Protein AF-A0A1B6KZ07-F1 (afdb_monomer)

Mean predicted aligned error: 13.38 Å

Organism: NCBI:txid36148

pLDDT: mean 81.97, std 20.0, range [36.62, 98.38]

Structure (mmCIF, N/CA/C/O backbone):
data_AF-A0A1B6KZ07-F1
#
_entry.id   AF-A0A1B6KZ07-F1
#
loop_
_atom_site.group_PDB
_atom_site.id
_atom_site.type_symbol
_atom_site.label_atom_id
_atom_site.label_alt_id
_atom_site.label_comp_id
_atom_site.label_asym_id
_atom_site.label_entity_id
_atom_site.label_seq_id
_atom_site.pdbx_PDB_ins_code
_atom_site.Cartn_x
_atom_site.Cartn_y
_atom_site.Cartn_z
_atom_site.occupancy
_atom_site.B_iso_or_equiv
_atom_site.auth_seq_id
_atom_site.auth_comp_id
_atom_site.auth_asym_id
_atom_site.auth_atom_id
_atom_site.pdbx_PDB_model_num
ATOM 1 N N . MET A 1 1 ? -11.957 17.982 -24.281 1.00 36.72 1 MET A N 1
ATOM 2 C CA . MET A 1 1 ? -12.984 18.224 -25.319 1.00 36.72 1 MET A CA 1
ATOM 3 C C . MET A 1 1 ? -12.325 18.116 -26.687 1.00 36.72 1 MET A C 1
ATOM 5 O O . MET A 1 1 ? -11.521 18.976 -27.015 1.00 36.72 1 MET A O 1
ATOM 9 N N . ALA A 1 2 ? -12.586 17.046 -27.441 1.00 37.72 2 ALA A N 1
ATOM 10 C CA . ALA A 1 2 ? -12.069 16.895 -28.801 1.00 37.72 2 ALA A CA 1
ATOM 11 C C . ALA A 1 2 ? -13.024 17.592 -29.780 1.00 37.72 2 ALA A C 1
ATOM 13 O O . ALA A 1 2 ? -14.176 17.185 -29.931 1.00 37.72 2 ALA A O 1
ATOM 14 N N . THR A 1 3 ? -12.566 18.671 -30.408 1.00 36.62 3 THR A N 1
ATOM 15 C CA . THR A 1 3 ? -13.354 19.421 -31.388 1.00 36.62 3 THR A CA 1
ATOM 16 C C . THR A 1 3 ? -13.333 18.675 -32.722 1.00 36.62 3 THR A C 1
ATOM 18 O O . THR A 1 3 ? -12.318 18.654 -33.413 1.00 36.62 3 THR A O 1
ATOM 21 N N . LEU A 1 4 ? -14.454 18.049 -33.091 1.00 37.91 4 LEU A N 1
ATOM 22 C CA . LEU A 1 4 ? -14.668 17.476 -34.423 1.00 37.91 4 LEU A CA 1
ATOM 23 C C . LEU A 1 4 ? -14.722 18.611 -35.457 1.00 37.91 4 LEU A C 1
ATOM 25 O O . LEU A 1 4 ? -15.690 19.372 -35.512 1.00 37.91 4 LEU A O 1
ATOM 29 N N . LEU A 1 5 ? -13.681 18.734 -36.283 1.00 41.91 5 LEU A N 1
ATOM 30 C CA . LEU A 1 5 ? -13.661 19.682 -37.393 1.00 41.91 5 LEU A CA 1
ATOM 31 C C . LEU A 1 5 ? -14.621 19.193 -38.489 1.00 41.91 5 LEU A C 1
ATOM 33 O O . LEU A 1 5 ? -14.318 18.275 -39.250 1.00 41.91 5 LEU A O 1
ATOM 37 N N . LYS A 1 6 ? -15.806 19.803 -38.564 1.00 45.12 6 LYS A N 1
ATOM 38 C CA . LYS A 1 6 ? -16.828 19.484 -39.566 1.00 45.12 6 LYS A CA 1
ATOM 39 C C . LYS A 1 6 ? -16.462 20.123 -40.909 1.00 45.12 6 LYS A C 1
ATOM 41 O O . LYS A 1 6 ? -16.878 21.241 -41.209 1.00 45.12 6 LYS A O 1
ATOM 46 N N . ILE A 1 7 ? -15.678 19.422 -41.724 1.00 50.03 7 ILE A N 1
ATOM 47 C CA . ILE A 1 7 ? -15.389 19.854 -43.096 1.00 50.03 7 ILE A CA 1
ATOM 48 C C . ILE A 1 7 ? -16.630 19.549 -43.945 1.00 50.03 7 ILE A C 1
ATOM 50 O O . ILE A 1 7 ? -17.026 18.397 -44.098 1.00 50.03 7 ILE A O 1
ATOM 54 N N . ARG A 1 8 ? -17.298 20.598 -44.442 1.00 46.19 8 ARG A N 1
ATOM 55 C CA . ARG A 1 8 ? -18.514 20.483 -45.265 1.00 46.19 8 A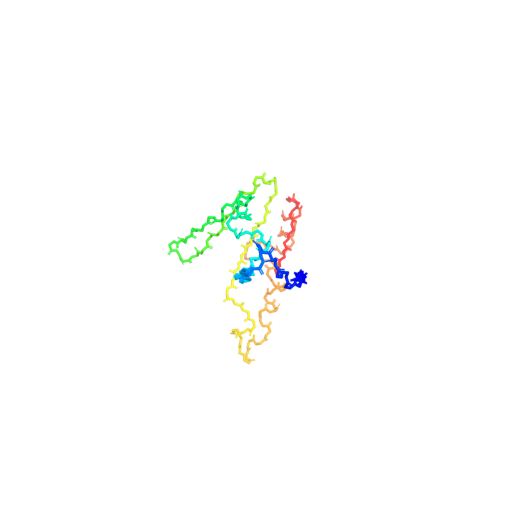RG A CA 1
ATOM 56 C C . ARG A 1 8 ? -18.248 19.650 -46.524 1.00 46.19 8 ARG A C 1
ATOM 58 O O . ARG A 1 8 ? -17.226 19.835 -47.182 1.00 46.19 8 ARG A O 1
ATOM 65 N N . ASN A 1 9 ? -19.220 18.793 -46.858 1.00 46.47 9 ASN A N 1
ATOM 66 C CA . ASN A 1 9 ? -19.286 17.969 -48.067 1.00 46.47 9 ASN A CA 1
ATOM 67 C C . ASN A 1 9 ? -18.737 18.703 -49.297 1.00 46.47 9 ASN A C 1
ATOM 69 O O . ASN A 1 9 ? -19.387 19.593 -49.847 1.00 46.47 9 ASN A O 1
ATOM 73 N N . THR A 1 10 ? -17.545 18.319 -49.742 1.00 49.12 10 THR A N 1
ATOM 74 C CA . THR A 1 10 ? -16.957 18.811 -50.986 1.00 49.12 10 THR A CA 1
ATOM 75 C C . THR A 1 10 ? -17.201 17.761 -52.059 1.00 49.12 10 THR A C 1
ATOM 77 O O . THR A 1 10 ? -16.443 16.810 -52.226 1.00 49.12 10 THR A O 1
ATOM 80 N N . LEU A 1 11 ? -18.300 17.925 -52.797 1.00 49.09 11 LEU A N 1
ATOM 81 C CA . LEU A 1 11 ? -18.500 17.227 -54.063 1.00 49.09 11 LEU A CA 1
A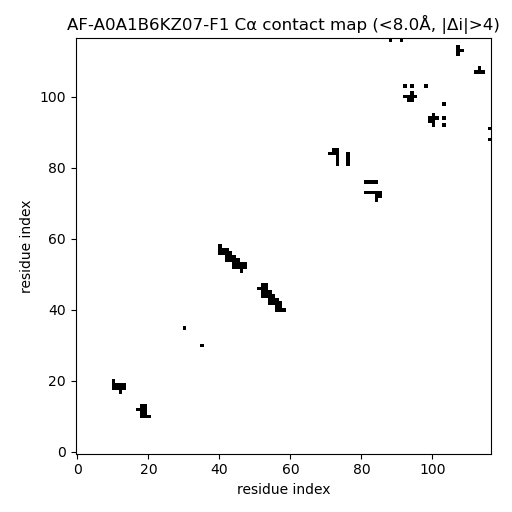TOM 82 C C . LEU A 1 11 ? -17.423 17.727 -55.036 1.00 49.09 11 LEU A C 1
ATOM 84 O O . LEU A 1 11 ? -17.492 18.859 -55.509 1.00 49.09 11 LEU A O 1
ATOM 88 N N . ARG A 1 12 ? -16.402 16.912 -55.320 1.00 50.34 12 ARG A N 1
ATOM 89 C CA . ARG A 1 12 ? -15.473 17.191 -56.423 1.00 50.34 12 ARG A CA 1
ATOM 90 C C . ARG A 1 12 ? -16.055 16.636 -57.720 1.00 50.34 12 ARG A C 1
ATOM 92 O O . ARG A 1 12 ? -16.303 15.437 -57.833 1.00 50.34 12 ARG A O 1
ATOM 99 N N . LEU A 1 13 ? -16.251 17.516 -58.698 1.00 44.22 13 LEU A N 1
ATOM 100 C CA . LEU A 1 13 ? -16.551 17.147 -60.079 1.00 44.22 13 LEU A CA 1
ATOM 101 C C . LEU A 1 13 ? -15.267 16.606 -60.719 1.00 44.22 13 LEU A C 1
ATOM 103 O O . LEU A 1 13 ? -14.300 17.347 -60.872 1.00 44.22 13 LEU A O 1
ATOM 107 N N . CYS A 1 14 ? -15.244 15.323 -61.086 1.00 51.34 14 CYS A N 1
ATOM 108 C CA . CYS A 1 14 ? -14.109 14.712 -61.796 1.00 51.34 14 CYS A CA 1
ATOM 109 C C . CYS A 1 14 ? -14.310 14.658 -63.322 1.00 51.34 14 CYS A C 1
ATOM 111 O O . CYS A 1 14 ? -13.651 13.880 -64.005 1.00 51.34 14 CYS A O 1
ATOM 113 N N . GLY A 1 15 ? -15.220 15.460 -63.874 1.00 52.06 15 GLY A N 1
ATOM 114 C CA . GLY A 1 15 ? -15.507 15.501 -65.308 1.00 52.06 15 GLY A CA 1
ATOM 115 C C . GLY A 1 15 ? -16.963 15.874 -65.595 1.00 52.06 15 GLY A C 1
ATOM 116 O O . GLY A 1 15 ? -17.756 15.979 -64.656 1.00 52.06 15 GLY A O 1
ATOM 117 N N . PRO A 1 16 ? -17.329 16.056 -66.877 1.00 53.78 16 PRO A N 1
ATOM 118 C CA . PRO A 1 16 ? -18.578 16.708 -67.271 1.00 53.78 16 PRO A CA 1
ATOM 119 C C . PRO A 1 16 ? -19.857 15.974 -66.847 1.00 53.78 16 PRO A C 1
ATOM 121 O O . PRO A 1 16 ? -20.893 16.616 -66.798 1.00 53.78 16 PRO A O 1
ATOM 124 N N . ASN A 1 17 ? -19.806 14.681 -66.493 1.00 47.22 17 ASN A N 1
ATOM 125 C CA . ASN A 1 17 ? -20.991 13.910 -66.078 1.00 47.22 17 ASN A CA 1
ATOM 126 C C . ASN A 1 17 ? -20.721 12.851 -64.987 1.00 47.22 17 ASN A C 1
ATOM 128 O O . ASN A 1 17 ? -21.437 11.858 -64.894 1.00 47.22 17 ASN A O 1
ATOM 132 N N . ALA A 1 18 ? -19.695 13.025 -64.145 1.00 51.88 18 ALA A N 1
ATOM 133 C CA . ALA A 1 18 ? -19.376 12.042 -63.103 1.00 51.88 18 ALA A CA 1
ATOM 134 C C . ALA A 1 18 ? -19.277 12.679 -61.710 1.00 51.88 18 ALA A C 1
ATOM 136 O O . ALA A 1 18 ? -18.251 13.252 -61.337 1.00 51.88 18 ALA A O 1
ATOM 137 N N . VAL A 1 19 ? -20.341 12.519 -60.916 1.00 53.62 19 VAL A N 1
ATOM 138 C CA . VAL A 1 19 ? -20.347 12.816 -59.476 1.00 53.62 19 VAL A CA 1
ATOM 139 C C . VAL A 1 19 ? -19.977 11.539 -58.723 1.00 53.62 19 VAL A C 1
ATOM 141 O O . VAL A 1 19 ? -20.782 10.615 -58.622 1.00 53.62 19 VAL A O 1
ATOM 144 N N . LYS A 1 20 ? -18.756 11.465 -58.183 1.00 53.66 20 LYS A N 1
ATOM 145 C CA . LYS A 1 20 ? -18.364 10.377 -57.274 1.00 53.66 20 LYS A CA 1
ATOM 146 C C . LYS A 1 20 ? -18.651 10.791 -55.830 1.00 53.66 20 LYS A C 1
ATOM 148 O O . LYS A 1 20 ? -18.057 11.742 -55.330 1.00 53.66 20 LYS A O 1
ATOM 153 N N . LYS A 1 21 ? -19.543 10.062 -55.151 1.00 48.41 21 LYS A N 1
ATOM 154 C CA . LYS A 1 21 ? -19.696 10.148 -53.691 1.00 48.41 21 LYS A CA 1
ATOM 155 C C . LYS A 1 21 ? -18.513 9.434 -53.044 1.00 48.41 21 LYS A C 1
ATOM 157 O O . LYS A 1 21 ? -18.370 8.224 -53.197 1.00 48.41 21 LYS A O 1
ATOM 162 N N . PHE A 1 22 ? -17.670 10.178 -52.339 1.00 53.66 22 PHE A N 1
ATOM 163 C CA . PHE A 1 22 ? -16.675 9.579 -51.458 1.00 53.66 22 PHE A CA 1
ATOM 164 C C . PHE A 1 22 ? -17.356 9.240 -50.126 1.00 53.66 22 PHE A C 1
ATOM 166 O O . PHE A 1 22 ? -18.071 10.093 -49.598 1.00 53.66 22 PHE A O 1
ATOM 173 N N . PRO A 1 23 ? -17.199 8.015 -49.594 1.00 49.44 23 PRO A N 1
ATOM 174 C CA . PRO A 1 23 ? -17.744 7.686 -48.286 1.00 49.44 23 PRO A CA 1
ATOM 175 C C . PRO A 1 23 ? -17.059 8.568 -47.240 1.00 49.44 23 PRO A C 1
ATOM 177 O O . PRO A 1 23 ? -15.829 8.635 -47.200 1.00 49.44 23 PRO A O 1
ATOM 180 N N . GLU A 1 24 ? -17.846 9.254 -46.409 1.00 58.53 24 GLU A N 1
ATOM 181 C CA . GLU A 1 24 ? -17.322 9.980 -45.254 1.00 58.53 24 GLU A CA 1
ATOM 182 C C . GLU A 1 24 ? -16.642 8.972 -44.317 1.00 58.53 24 GLU A C 1
ATOM 184 O O . GLU A 1 24 ? -17.291 8.272 -43.542 1.00 58.53 24 GLU A O 1
ATOM 189 N N . ARG A 1 25 ? -15.314 8.856 -44.395 1.00 56.34 25 ARG A N 1
ATOM 190 C CA . ARG A 1 25 ? -14.540 8.193 -43.347 1.00 56.34 25 ARG A CA 1
ATOM 191 C C . ARG A 1 25 ? -14.372 9.191 -42.218 1.00 56.34 25 ARG A C 1
ATOM 193 O O . ARG A 1 25 ? -13.506 10.060 -42.279 1.00 56.34 25 ARG A O 1
ATOM 200 N N . TRP A 1 26 ? -15.188 9.048 -41.182 1.00 57.75 26 TRP A N 1
ATOM 201 C CA . TRP A 1 26 ? -14.920 9.656 -39.884 1.00 57.75 26 TRP A CA 1
ATOM 202 C C . TRP A 1 26 ? -13.739 8.912 -39.255 1.00 57.75 26 TRP A C 1
ATOM 204 O O . TRP A 1 26 ? -13.902 8.030 -38.418 1.00 57.75 26 TRP A O 1
ATOM 214 N N . ALA A 1 27 ? -12.535 9.196 -39.741 1.00 62.06 27 ALA A N 1
ATOM 215 C CA . ALA A 1 27 ? -11.318 8.728 -39.111 1.00 62.06 27 ALA A CA 1
ATOM 216 C C . ALA A 1 27 ? -10.985 9.714 -37.993 1.00 62.06 27 ALA A C 1
ATOM 218 O O . ALA A 1 27 ? -10.766 10.899 -38.246 1.00 62.06 27 ALA A O 1
ATOM 219 N N . SER A 1 28 ? -10.985 9.228 -36.753 1.00 65.94 28 SER A N 1
ATOM 220 C CA . SER A 1 28 ? -10.400 9.980 -35.651 1.00 65.94 28 SER A CA 1
ATOM 221 C C . SER A 1 2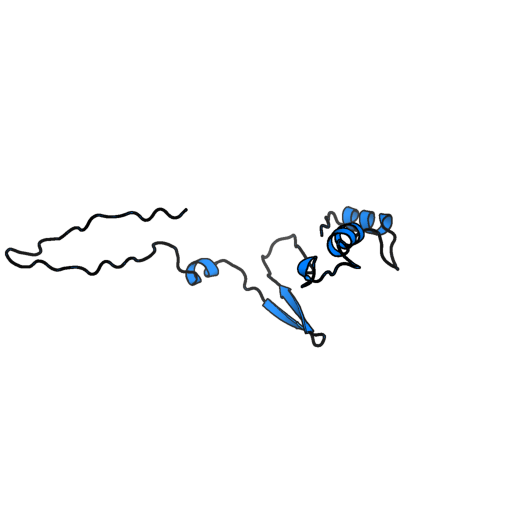8 ? -8.946 10.294 -36.003 1.00 65.94 28 SER A C 1
ATOM 223 O O . SER A 1 28 ? -8.196 9.394 -36.370 1.00 65.94 28 SER A O 1
ATOM 225 N N . THR A 1 29 ? -8.546 11.559 -35.897 1.00 70.06 29 THR A N 1
ATOM 226 C CA . THR A 1 29 ? -7.131 11.957 -35.951 1.00 70.06 29 THR A CA 1
ATOM 227 C C . THR A 1 29 ? -6.421 11.690 -34.628 1.00 70.06 29 THR A C 1
ATOM 229 O O . THR A 1 29 ? -5.243 12.013 -34.497 1.00 70.06 29 THR A O 1
ATOM 232 N N . ALA A 1 30 ? -7.131 11.160 -33.624 1.00 72.75 30 ALA A N 1
ATOM 233 C CA . ALA A 1 30 ? -6.494 10.738 -32.393 1.00 72.75 30 ALA A CA 1
ATOM 234 C C . ALA A 1 30 ? -5.519 9.591 -32.703 1.00 72.75 30 ALA A C 1
ATOM 236 O O . ALA A 1 30 ? -5.889 8.677 -33.450 1.00 72.75 30 ALA A O 1
ATOM 237 N N . PRO A 1 31 ? -4.305 9.626 -32.134 1.00 66.31 31 PRO A N 1
ATOM 238 C CA . PRO A 1 31 ? -3.366 8.523 -32.254 1.00 66.31 31 PRO A CA 1
ATOM 239 C C . PRO A 1 31 ? -4.027 7.231 -31.778 1.00 66.31 31 PRO A C 1
ATOM 241 O O . PRO A 1 31 ? -4.821 7.217 -30.830 1.00 66.31 31 PRO A O 1
ATOM 244 N N . GLN A 1 32 ? -3.726 6.137 -32.468 1.00 76.56 32 GLN A N 1
ATOM 245 C CA . GLN A 1 32 ? -4.253 4.830 -32.097 1.00 76.56 32 GLN A CA 1
ATOM 246 C C . GLN A 1 32 ? -3.682 4.456 -30.725 1.00 76.56 32 GLN A C 1
ATOM 248 O O . GLN A 1 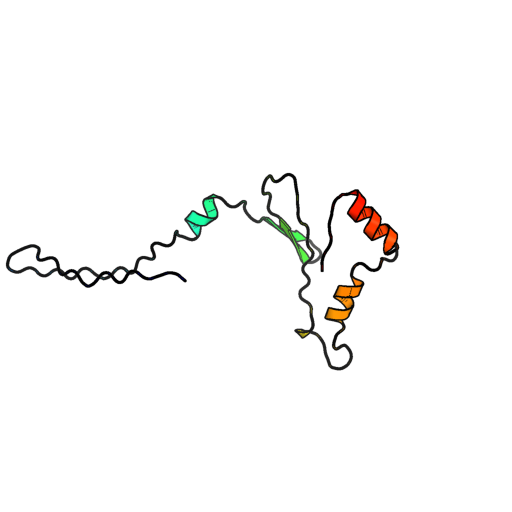32 ? -2.525 4.753 -30.438 1.00 76.56 32 GLN A O 1
ATOM 253 N N . LEU A 1 33 ? -4.453 3.770 -29.871 1.00 72.31 33 LEU A N 1
ATOM 254 C CA . LEU A 1 33 ? -3.989 3.365 -28.531 1.00 72.31 33 LEU A CA 1
ATOM 255 C C . LEU A 1 33 ? -2.614 2.676 -28.585 1.00 72.31 33 LEU A C 1
ATOM 257 O O . LEU A 1 33 ? -1.755 2.915 -27.747 1.00 72.31 33 LEU A O 1
ATOM 261 N N . LYS A 1 34 ? -2.379 1.884 -29.635 1.00 69.69 34 LYS A N 1
ATOM 262 C CA . LYS A 1 34 ? -1.110 1.202 -29.884 1.00 69.69 34 LYS A CA 1
ATOM 263 C C . LYS A 1 34 ? 0.063 2.153 -30.153 1.00 69.69 34 LYS A C 1
ATOM 265 O O . LYS A 1 34 ? 1.169 1.832 -29.750 1.00 69.69 34 LYS A O 1
ATOM 270 N N . GLU A 1 35 ? -0.169 3.296 -30.800 1.00 71.31 35 GLU A N 1
ATOM 271 C CA . GLU A 1 35 ? 0.847 4.333 -31.048 1.00 71.31 35 GLU A CA 1
ATOM 272 C C . GLU A 1 35 ? 1.188 5.105 -29.768 1.00 71.31 35 GLU A C 1
ATOM 274 O O . GLU A 1 35 ? 2.344 5.459 -29.561 1.00 71.31 35 GLU A O 1
ATOM 279 N N . LEU A 1 36 ? 0.213 5.310 -28.874 1.00 67.19 36 LEU A N 1
ATOM 280 C CA . LEU A 1 36 ? 0.456 5.931 -27.566 1.00 67.19 36 LEU A CA 1
ATOM 281 C C . LEU A 1 36 ? 1.277 5.030 -26.637 1.00 67.19 36 LEU A C 1
ATOM 283 O O . LEU A 1 36 ? 2.125 5.524 -25.902 1.00 67.19 36 LEU A O 1
ATOM 287 N N . LEU A 1 37 ? 1.058 3.715 -26.694 1.00 69.06 37 LEU A N 1
ATOM 288 C CA . LEU A 1 37 ? 1.734 2.739 -25.834 1.00 69.06 37 LEU A CA 1
ATOM 289 C C . LEU A 1 37 ? 3.206 2.488 -26.202 1.00 69.06 37 LEU A C 1
ATOM 291 O O . LEU A 1 37 ? 3.908 1.853 -25.424 1.00 69.06 37 LEU A O 1
ATOM 295 N N . VAL A 1 38 ? 3.696 2.988 -27.345 1.00 67.44 38 VAL A N 1
ATOM 296 C CA . VAL A 1 38 ? 5.094 2.788 -27.786 1.00 67.44 38 VAL A CA 1
ATOM 297 C C . VAL A 1 38 ? 6.113 3.363 -26.790 1.00 67.44 38 VAL A C 1
ATOM 299 O O . VAL A 1 38 ? 7.230 2.862 -26.720 1.00 67.44 38 VAL A O 1
ATOM 302 N N . ASN A 1 39 ? 5.723 4.363 -25.992 1.00 73.94 39 ASN A N 1
ATOM 303 C CA . ASN A 1 39 ? 6.617 5.075 -25.072 1.00 73.94 39 ASN A CA 1
ATOM 304 C C . ASN A 1 39 ? 6.318 4.841 -23.580 1.00 73.94 39 ASN A C 1
ATOM 306 O O . ASN A 1 39 ? 6.906 5.526 -22.746 1.00 73.94 39 ASN A O 1
ATOM 310 N N . PHE A 1 40 ? 5.422 3.912 -23.230 1.00 81.00 40 PHE A N 1
ATOM 311 C CA . PHE A 1 40 ? 5.143 3.579 -21.829 1.00 81.00 40 PHE A CA 1
ATOM 312 C C . PHE A 1 40 ? 5.805 2.253 -21.448 1.00 81.00 40 PHE A C 1
ATOM 314 O O . PHE A 1 40 ? 5.722 1.292 -22.224 1.00 81.00 40 PHE A O 1
ATOM 321 N N . PRO A 1 41 ? 6.453 2.162 -20.273 1.00 87.94 41 PRO A N 1
ATOM 322 C CA . PRO A 1 41 ? 6.962 0.888 -19.809 1.00 87.94 41 PRO A CA 1
ATOM 323 C C . PRO A 1 41 ? 5.798 -0.093 -19.601 1.00 87.94 41 PRO A C 1
ATOM 325 O O . PRO A 1 41 ? 4.713 0.302 -19.176 1.00 87.94 41 PRO A O 1
ATOM 328 N N . PRO A 1 42 ? 5.979 -1.387 -19.910 1.00 89.38 42 PRO A N 1
ATOM 329 C CA . PRO A 1 42 ? 4.912 -2.358 -19.741 1.00 89.38 42 PRO A CA 1
ATOM 330 C C . PRO A 1 42 ? 4.651 -2.606 -18.254 1.00 89.38 42 PRO A C 1
ATOM 332 O O . PRO A 1 42 ? 5.567 -2.963 -17.509 1.00 89.38 42 PRO A O 1
ATOM 335 N N . THR A 1 43 ? 3.388 -2.515 -17.838 1.00 94.75 43 THR A N 1
ATOM 336 C CA . THR A 1 43 ? 2.977 -2.940 -16.499 1.00 94.75 43 THR A CA 1
ATOM 337 C C . THR A 1 43 ? 3.046 -4.465 -16.400 1.00 94.75 43 THR A C 1
ATOM 339 O O . THR A 1 43 ? 2.278 -5.190 -17.039 1.00 94.75 43 THR A O 1
ATOM 342 N N . LYS A 1 44 ? 3.973 -4.979 -15.592 1.00 96.12 44 LYS A N 1
ATOM 343 C CA . LYS A 1 44 ? 4.096 -6.411 -15.302 1.00 96.12 44 LYS A CA 1
ATOM 344 C C . LYS A 1 44 ? 3.171 -6.752 -14.146 1.00 96.12 44 LYS A C 1
ATOM 346 O O . LYS A 1 44 ? 3.216 -6.097 -13.111 1.00 96.12 44 LYS A O 1
ATOM 351 N N . THR A 1 45 ? 2.344 -7.780 -14.313 1.00 97.81 45 THR A N 1
ATOM 352 C CA . THR A 1 45 ? 1.452 -8.254 -13.250 1.00 97.81 45 THR A CA 1
ATOM 353 C C . THR A 1 45 ? 1.793 -9.683 -12.860 1.00 97.81 45 THR A C 1
ATOM 355 O O . THR A 1 45 ? 1.964 -10.550 -13.715 1.00 97.81 45 THR A O 1
ATOM 358 N N . THR A 1 46 ? 1.884 -9.918 -11.556 1.00 98.19 46 THR A N 1
ATOM 359 C CA . THR A 1 46 ? 2.153 -11.225 -10.957 1.00 98.19 46 THR A CA 1
ATOM 360 C C . THR A 1 46 ? 1.092 -11.493 -9.902 1.00 98.19 46 THR A C 1
ATOM 362 O O . THR A 1 46 ? 0.771 -10.613 -9.106 1.00 98.19 46 THR A O 1
ATOM 365 N N . THR A 1 47 ? 0.544 -12.704 -9.881 1.00 98.38 47 THR A N 1
ATOM 366 C CA . THR A 1 47 ? -0.335 -13.157 -8.794 1.00 98.38 47 THR A CA 1
ATOM 367 C C . THR A 1 47 ? 0.452 -14.139 -7.943 1.00 98.38 47 THR A C 1
ATOM 369 O O . THR A 1 47 ? 0.986 -15.109 -8.475 1.00 98.38 47 THR A O 1
ATOM 372 N N . LEU A 1 48 ? 0.577 -13.849 -6.650 1.00 98.00 48 LEU A N 1
ATOM 373 C CA .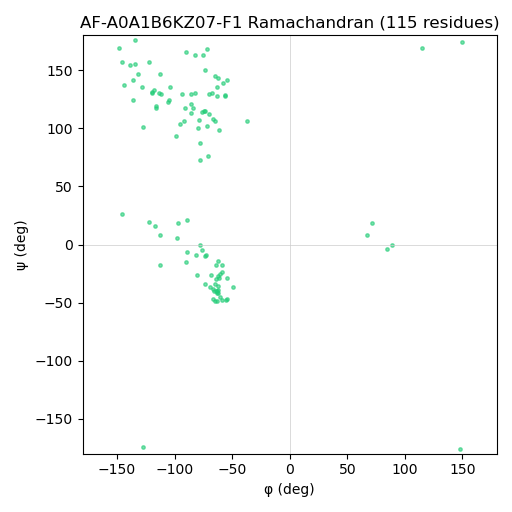 LEU A 1 48 ? 1.239 -14.729 -5.688 1.00 98.00 48 LEU A CA 1
ATOM 374 C C . LEU A 1 48 ? 0.336 -15.920 -5.344 1.00 98.00 48 LEU A C 1
ATOM 376 O O . LEU A 1 48 ? -0.880 -15.840 -5.511 1.00 98.00 48 LEU A O 1
ATOM 380 N N . ASP A 1 49 ? 0.907 -16.977 -4.766 1.00 98.25 49 ASP A N 1
ATOM 381 C CA . ASP A 1 49 ? 0.148 -18.159 -4.319 1.00 98.25 49 ASP A CA 1
ATOM 382 C C . ASP A 1 49 ? -0.933 -17.819 -3.275 1.00 98.25 49 ASP A C 1
ATOM 384 O O . ASP A 1 49 ? -1.932 -18.522 -3.147 1.00 98.25 49 ASP A O 1
ATOM 388 N N . SER A 1 50 ? -0.768 -16.704 -2.553 1.00 97.19 50 SER A N 1
ATOM 389 C CA . SER A 1 50 ? -1.767 -16.157 -1.626 1.00 97.19 50 SER A CA 1
ATOM 390 C C . SER A 1 50 ? -2.977 -15.509 -2.313 1.00 97.19 50 SER A C 1
ATOM 392 O O . SER A 1 50 ? -3.924 -15.120 -1.635 1.00 97.19 50 SER A O 1
ATOM 394 N N . GLY A 1 51 ? -2.939 -15.329 -3.635 1.00 97.12 51 GLY A N 1
ATOM 395 C CA . GLY A 1 51 ? -3.917 -14.559 -4.405 1.00 97.12 51 GLY A CA 1
ATOM 396 C C . GLY A 1 51 ? -3.642 -13.051 -4.454 1.00 97.12 51 GLY A C 1
ATOM 397 O O . GLY A 1 51 ? -4.348 -12.328 -5.161 1.00 97.12 51 GLY A O 1
ATOM 398 N N . LEU A 1 52 ? -2.613 -12.549 -3.755 1.00 97.75 52 LEU A N 1
ATOM 399 C CA . LEU A 1 52 ? -2.229 -11.138 -3.828 1.00 97.75 52 LEU A CA 1
ATOM 400 C C . LEU A 1 52 ? -1.685 -10.806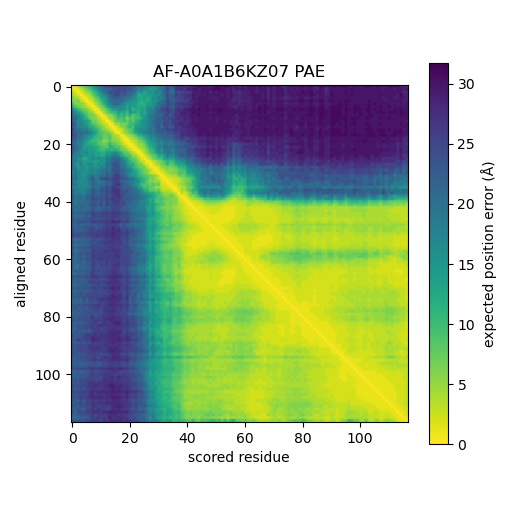 -5.223 1.00 97.75 52 LEU A C 1
ATOM 402 O O . LEU A 1 52 ? -0.788 -11.478 -5.735 1.00 97.75 52 LEU A O 1
ATOM 406 N N . ARG A 1 53 ? -2.209 -9.734 -5.820 1.00 98.25 53 ARG A N 1
ATOM 407 C CA . ARG A 1 53 ? -1.750 -9.221 -7.112 1.00 98.25 53 ARG A CA 1
ATOM 408 C C . ARG A 1 53 ? -0.703 -8.137 -6.897 1.00 98.25 53 ARG A C 1
ATOM 410 O O . ARG A 1 53 ? -0.938 -7.188 -6.157 1.00 98.25 53 ARG A O 1
ATOM 417 N N . VAL A 1 54 ? 0.421 -8.268 -7.588 1.00 98.19 54 VAL A N 1
ATOM 418 C CA . VAL A 1 54 ? 1.508 -7.291 -7.617 1.00 98.19 54 VAL A CA 1
ATOM 419 C C . VAL A 1 54 ? 1.622 -6.769 -9.043 1.00 98.19 54 VAL A C 1
ATOM 421 O O . VAL A 1 54 ? 1.851 -7.546 -9.968 1.00 98.19 54 VAL A O 1
ATOM 424 N N . ALA A 1 55 ? 1.439 -5.463 -9.222 1.00 97.81 55 ALA A N 1
ATOM 425 C CA . ALA A 1 55 ? 1.646 -4.778 -10.491 1.00 97.81 55 ALA A CA 1
ATOM 426 C C . ALA A 1 55 ? 2.863 -3.856 -10.367 1.00 97.81 55 ALA A C 1
ATOM 428 O O . ALA A 1 55 ? 2.949 -3.086 -9.411 1.00 97.81 55 ALA A O 1
ATOM 429 N N . THR A 1 56 ? 3.803 -3.946 -11.305 1.00 97.19 56 THR A N 1
ATOM 430 C CA . THR A 1 56 ? 5.019 -3.126 -11.320 1.00 97.19 56 THR A CA 1
ATOM 431 C C . THR A 1 56 ? 5.253 -2.504 -12.687 1.00 97.19 56 THR A C 1
ATOM 433 O O . THR A 1 56 ? 4.959 -3.101 -13.724 1.00 97.19 56 THR A O 1
ATOM 436 N N . GLU A 1 57 ? 5.814 -1.301 -12.682 1.00 95.50 57 GLU A N 1
ATOM 437 C CA . GLU A 1 57 ? 6.233 -0.575 -13.873 1.00 95.50 57 GLU A CA 1
ATOM 438 C C . GLU A 1 57 ? 7.615 0.024 -13.604 1.00 95.50 57 GLU A C 1
ATOM 440 O O . GLU A 1 57 ? 7.809 0.721 -12.610 1.00 95.50 57 GLU A O 1
ATOM 445 N N . ASP A 1 58 ? 8.586 -0.295 -14.461 1.00 92.75 58 ASP A N 1
ATOM 446 C CA . ASP A 1 58 ? 9.937 0.256 -14.370 1.00 92.75 58 ASP A CA 1
ATOM 447 C C . ASP A 1 58 ? 10.046 1.463 -15.300 1.00 92.75 58 ASP A C 1
ATOM 449 O O . ASP A 1 58 ? 10.120 1.323 -16.521 1.00 92.75 58 ASP A O 1
ATOM 453 N N . THR A 1 59 ? 10.013 2.653 -14.708 1.00 90.62 59 THR A N 1
ATOM 454 C CA . THR A 1 59 ? 10.095 3.929 -15.424 1.00 90.62 59 THR A CA 1
ATOM 455 C C . THR A 1 59 ? 11.536 4.417 -15.602 1.00 90.62 59 THR A C 1
ATOM 457 O O . THR A 1 59 ? 11.750 5.431 -16.265 1.00 90.62 59 THR A O 1
ATOM 460 N N . GLY A 1 60 ? 12.528 3.744 -15.001 1.00 91.44 60 GLY A N 1
ATOM 461 C CA . GLY A 1 60 ? 13.917 4.213 -14.935 1.00 91.44 60 GLY A CA 1
ATOM 462 C C . GLY A 1 60 ? 14.130 5.467 -14.073 1.00 91.44 60 GLY A C 1
ATOM 463 O O . GLY A 1 60 ? 15.218 6.047 -14.096 1.00 91.44 60 GLY A O 1
ATOM 464 N N . ALA A 1 61 ? 13.110 5.916 -13.333 1.00 93.38 61 ALA A N 1
ATOM 465 C CA . ALA A 1 61 ? 13.200 7.078 -12.456 1.00 93.38 61 ALA A CA 1
ATOM 466 C C . ALA A 1 61 ? 14.016 6.772 -11.180 1.00 93.38 61 ALA A C 1
ATOM 468 O O . ALA A 1 61 ? 13.990 5.647 -10.681 1.00 93.38 61 ALA A O 1
ATOM 469 N N . PRO A 1 62 ? 14.705 7.772 -10.597 1.00 95.19 62 PRO A N 1
ATOM 470 C CA . PRO A 1 62 ? 15.442 7.607 -9.340 1.00 95.19 62 PRO A CA 1
ATOM 471 C C . PRO A 1 62 ? 14.530 7.575 -8.100 1.00 95.19 62 PRO A C 1
ATOM 473 O O . PRO A 1 62 ? 15.016 7.396 -6.986 1.00 95.19 62 PRO A O 1
ATOM 476 N N . THR A 1 63 ? 13.223 7.784 -8.276 1.00 95.69 63 THR A N 1
ATOM 477 C CA . THR A 1 63 ? 12.202 7.742 -7.226 1.00 95.69 63 THR A CA 1
ATOM 478 C C . THR A 1 63 ? 11.136 6.710 -7.577 1.00 95.69 63 THR A C 1
ATOM 480 O O . THR A 1 63 ? 10.939 6.370 -8.743 1.00 95.69 63 THR A O 1
ATOM 483 N N . ALA A 1 64 ? 10.432 6.213 -6.562 1.00 95.62 64 ALA A N 1
ATOM 484 C CA . ALA A 1 64 ? 9.361 5.244 -6.734 1.00 95.62 64 ALA A CA 1
ATOM 485 C C . ALA A 1 64 ? 8.175 5.577 -5.826 1.00 95.62 64 ALA A C 1
ATOM 487 O O . ALA A 1 64 ? 8.331 6.184 -4.766 1.00 95.62 64 ALA A O 1
ATOM 488 N N . THR A 1 65 ? 6.992 5.129 -6.231 1.00 96.38 65 THR A N 1
ATOM 489 C CA . THR A 1 65 ? 5.793 5.112 -5.393 1.00 96.38 65 THR A CA 1
ATOM 490 C C . THR A 1 65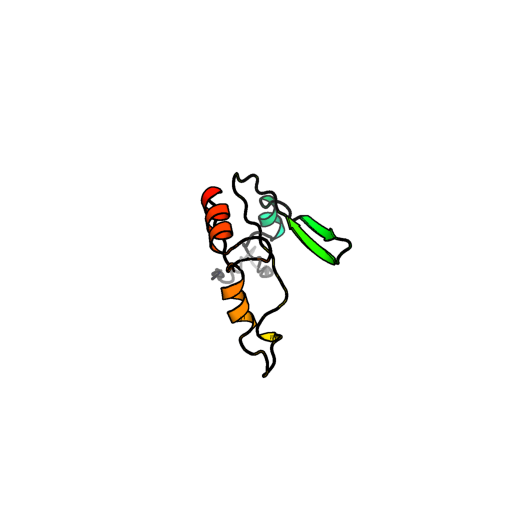 ? 5.336 3.672 -5.255 1.00 96.38 65 THR A C 1
ATOM 492 O O . THR A 1 65 ? 5.221 2.953 -6.246 1.00 96.38 65 THR A O 1
ATOM 495 N N . ILE A 1 66 ? 5.078 3.254 -4.021 1.00 96.38 66 ILE A N 1
ATOM 496 C CA . ILE A 1 66 ? 4.542 1.935 -3.698 1.00 96.38 66 ILE A CA 1
ATOM 497 C C . ILE A 1 66 ? 3.210 2.170 -2.997 1.00 96.38 66 ILE A C 1
ATOM 499 O O . ILE A 1 66 ? 3.135 2.979 -2.076 1.00 96.38 66 ILE A O 1
ATOM 503 N N . GLY A 1 67 ? 2.167 1.475 -3.440 1.00 96.88 67 GLY A N 1
ATOM 504 C CA . GLY A 1 67 ? 0.836 1.570 -2.853 1.00 96.88 67 GLY A CA 1
ATOM 505 C C . GLY A 1 67 ? 0.213 0.196 -2.651 1.00 96.88 67 GLY A C 1
ATOM 506 O O . GLY A 1 67 ? 0.555 -0.767 -3.342 1.00 96.88 67 GLY A O 1
ATOM 507 N N . LEU A 1 68 ? -0.710 0.122 -1.696 1.00 96.44 68 LEU A N 1
ATOM 508 C CA . LEU A 1 68 ? -1.551 -1.039 -1.444 1.00 96.44 68 LEU A CA 1
ATOM 509 C C . LEU A 1 68 ? -3.001 -0.639 -1.715 1.00 96.44 68 LEU A C 1
ATOM 511 O O . LEU A 1 68 ? -3.543 0.219 -1.028 1.00 96.44 68 LEU A O 1
ATOM 515 N N . TRP A 1 69 ? -3.628 -1.282 -2.697 1.00 97.25 69 TRP A N 1
ATOM 516 C CA . TRP A 1 69 ? -5.040 -1.076 -3.009 1.00 97.25 69 TRP A CA 1
ATOM 517 C C . TRP A 1 69 ? -5.856 -2.258 -2.511 1.00 97.25 69 TRP A C 1
ATOM 519 O O . TRP A 1 69 ? -5.594 -3.406 -2.876 1.00 97.25 69 TRP A O 1
ATOM 529 N N . ILE A 1 70 ? -6.856 -1.959 -1.688 1.00 96.25 70 ILE A N 1
ATOM 530 C CA . ILE A 1 70 ? -7.764 -2.938 -1.098 1.00 96.25 70 ILE A CA 1
ATOM 531 C C . ILE A 1 70 ? -9.152 -2.687 -1.682 1.00 96.25 70 ILE A C 1
ATOM 533 O O . ILE A 1 70 ? -9.622 -1.552 -1.693 1.00 96.25 70 ILE A O 1
ATOM 537 N N . ASP A 1 71 ? -9.806 -3.740 -2.170 1.00 96.75 71 ASP A N 1
ATOM 538 C CA . ASP A 1 71 ? -11.193 -3.671 -2.645 1.00 96.75 71 ASP A CA 1
ATOM 539 C C . ASP A 1 71 ? -12.157 -3.664 -1.447 1.00 96.75 71 ASP A C 1
ATOM 541 O O . ASP A 1 71 ? -12.768 -4.672 -1.097 1.00 96.75 71 ASP A O 1
ATOM 545 N N . ALA A 1 72 ? -12.186 -2.531 -0.744 1.00 96.06 72 ALA A N 1
ATOM 546 C CA . ALA A 1 72 ? -12.991 -2.273 0.443 1.00 96.06 72 ALA A CA 1
ATOM 547 C C . ALA A 1 72 ? -13.377 -0.783 0.511 1.00 96.06 72 ALA A C 1
ATOM 549 O O . ALA A 1 72 ? -12.875 0.042 -0.250 1.00 96.06 72 ALA A O 1
ATOM 550 N N . GLY A 1 73 ? -14.288 -0.428 1.417 1.00 96.44 73 GLY A N 1
ATOM 551 C CA . GLY A 1 73 ? -14.741 0.950 1.633 1.00 96.44 73 GLY A CA 1
ATOM 552 C C . GLY A 1 73 ? -16.203 1.006 2.066 1.00 96.44 73 GLY A C 1
ATO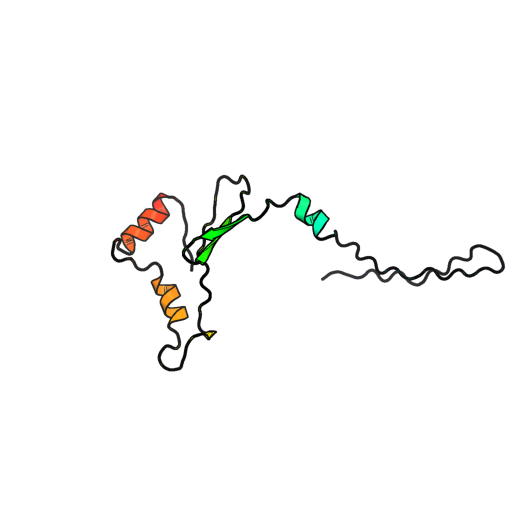M 553 O O . GLY A 1 73 ? -16.841 -0.036 2.205 1.00 96.44 73 GLY A O 1
ATOM 554 N N . SER A 1 74 ? -16.767 2.209 2.209 1.00 97.25 74 SER A N 1
ATOM 555 C CA . SER A 1 74 ? -18.126 2.400 2.749 1.00 97.25 74 SER A CA 1
ATOM 556 C C . SER A 1 74 ? -19.246 1.699 1.977 1.00 97.25 74 SER A C 1
ATOM 558 O O . SER A 1 74 ? -20.320 1.469 2.517 1.00 97.25 74 SER A O 1
ATOM 560 N N . ARG A 1 75 ? -19.009 1.283 0.725 1.00 97.31 75 ARG A N 1
ATOM 561 C CA . ARG A 1 75 ? -19.946 0.420 -0.017 1.00 97.31 75 ARG A CA 1
ATOM 562 C C . ARG A 1 75 ? -20.169 -0.941 0.660 1.00 97.31 75 ARG A C 1
ATOM 564 O O . ARG A 1 75 ? -21.220 -1.539 0.462 1.00 97.31 75 ARG A O 1
ATOM 571 N N . PHE A 1 76 ? -19.177 -1.434 1.393 1.00 97.44 76 PHE A N 1
ATOM 572 C CA . PHE A 1 76 ? -19.202 -2.725 2.079 1.00 97.44 76 PHE A CA 1
ATOM 573 C C . PHE A 1 76 ? -19.578 -2.600 3.566 1.00 97.44 76 PHE A C 1
ATOM 575 O O . PHE A 1 76 ? -19.534 -3.592 4.291 1.00 97.44 76 PHE A O 1
ATOM 582 N N . GLU A 1 77 ? -19.934 -1.399 4.025 1.00 98.00 77 GLU A N 1
ATOM 583 C CA . GLU A 1 77 ? -20.422 -1.156 5.383 1.00 98.00 77 GLU A CA 1
ATOM 584 C C . GLU A 1 77 ? -21.921 -1.473 5.515 1.00 98.00 77 GLU A C 1
ATOM 586 O O . GLU A 1 77 ? -22.664 -1.570 4.536 1.00 98.00 77 GLU A O 1
ATOM 591 N N . ASN A 1 78 ? -22.363 -1.623 6.759 1.00 97.75 78 ASN A N 1
ATOM 592 C CA . ASN A 1 78 ? -23.745 -1.766 7.188 1.00 97.75 78 ASN A CA 1
ATOM 593 C C . ASN A 1 78 ? -24.055 -0.723 8.282 1.00 97.75 78 ASN A C 1
ATOM 595 O O . ASN A 1 78 ? -23.241 0.149 8.580 1.00 97.75 78 ASN A O 1
ATOM 599 N N . GLU A 1 79 ? -25.247 -0.787 8.874 1.00 97.56 79 GLU A N 1
ATOM 600 C CA . GLU A 1 79 ? -25.665 0.181 9.898 1.00 97.56 79 GLU A CA 1
ATOM 601 C C . GLU A 1 79 ? -24.805 0.134 11.173 1.00 97.56 79 GLU A C 1
ATOM 603 O O . GLU A 1 79 ? -24.612 1.163 11.815 1.00 97.56 79 GLU A O 1
ATOM 608 N N . GLU A 1 80 ? -24.249 -1.026 11.526 1.00 98.00 80 GLU A N 1
ATOM 609 C CA . GLU A 1 80 ? -23.478 -1.219 12.760 1.00 98.00 80 GLU A CA 1
ATOM 610 C C . GLU A 1 80 ? -22.033 -0.715 12.648 1.00 98.00 80 GLU A C 1
ATOM 612 O O . GLU A 1 80 ? -21.422 -0.364 13.657 1.00 98.00 80 GLU A O 1
ATOM 617 N N . ASN A 1 81 ? -21.472 -0.684 11.436 1.00 96.88 81 ASN A N 1
ATOM 618 C CA . ASN A 1 81 ? -20.074 -0.317 11.183 1.00 96.88 81 ASN A CA 1
ATOM 619 C C . ASN A 1 81 ? -19.915 0.873 10.222 1.00 96.88 81 ASN A C 1
ATOM 621 O O . ASN A 1 81 ? -18.840 1.081 9.655 1.00 96.88 81 ASN A O 1
ATOM 625 N N . ASN A 1 82 ? -20.975 1.660 10.048 1.00 97.00 82 ASN A N 1
ATOM 626 C CA . ASN A 1 82 ? -20.954 2.844 9.201 1.00 97.00 82 ASN A CA 1
ATOM 627 C C . ASN A 1 82 ? -19.845 3.818 9.638 1.00 97.00 82 ASN A C 1
ATOM 629 O O . ASN A 1 82 ? -19.753 4.189 10.810 1.00 97.00 82 ASN A O 1
ATOM 633 N N . GLY A 1 83 ? -18.998 4.226 8.690 1.00 96.88 83 GLY A N 1
ATOM 634 C CA . GLY A 1 83 ? -17.883 5.140 8.933 1.00 96.88 83 GLY A CA 1
ATOM 635 C C . GLY A 1 83 ? -16.570 4.467 9.341 1.00 96.88 83 GLY A C 1
ATOM 636 O O . GLY A 1 83 ? -15.570 5.167 9.514 1.00 96.88 83 GLY A O 1
ATOM 637 N N . VAL A 1 84 ? -16.523 3.134 9.454 1.00 97.19 84 VAL A N 1
ATOM 638 C CA . VAL A 1 84 ? -15.287 2.395 9.762 1.00 97.19 84 VAL A CA 1
ATOM 639 C C . VAL A 1 84 ? -14.220 2.572 8.680 1.00 97.19 84 VAL A C 1
ATOM 641 O O . VAL A 1 84 ? -13.049 2.666 9.023 1.00 97.19 84 VAL A O 1
ATOM 644 N N . ALA A 1 85 ? -14.576 2.666 7.401 1.00 96.50 85 ALA A N 1
ATOM 645 C CA . ALA A 1 85 ? -13.637 2.878 6.303 1.00 96.50 85 ALA A CA 1
ATOM 646 C C . ALA A 1 85 ? -12.911 4.225 6.429 1.00 96.50 85 ALA A C 1
ATOM 648 O O . ALA A 1 85 ? -11.684 4.266 6.384 1.00 96.50 85 ALA A O 1
ATOM 649 N N . HIS A 1 86 ? -13.657 5.307 6.663 1.00 96.06 86 HIS A N 1
ATOM 650 C CA . HIS A 1 86 ? -13.081 6.636 6.893 1.00 96.06 86 HIS A CA 1
ATOM 651 C C . HIS A 1 86 ? -12.296 6.691 8.211 1.00 96.06 86 HIS A C 1
ATOM 653 O O . HIS A 1 86 ? -11.222 7.279 8.296 1.00 96.06 86 HIS A O 1
ATOM 659 N N . PHE A 1 87 ? -12.792 6.026 9.256 1.00 95.62 87 PHE A N 1
ATOM 660 C CA . PHE A 1 87 ? -12.052 5.926 10.509 1.00 95.62 87 PHE A CA 1
ATOM 661 C C . PHE A 1 87 ? -10.727 5.168 10.330 1.00 95.62 87 PHE A C 1
ATOM 663 O O . PHE A 1 87 ? -9.697 5.596 10.845 1.00 95.62 87 PHE A O 1
ATOM 670 N N . LEU A 1 88 ? -10.727 4.073 9.566 1.00 94.56 88 LEU A N 1
ATOM 671 C CA . LEU A 1 88 ? -9.537 3.279 9.272 1.00 94.56 88 LEU A CA 1
ATOM 672 C C . LEU A 1 88 ? -8.483 4.091 8.511 1.00 94.56 88 LEU A C 1
ATOM 674 O O . LEU A 1 88 ? -7.306 3.971 8.837 1.00 94.56 88 LEU A O 1
ATOM 678 N N . GLU A 1 89 ? -8.889 4.937 7.562 1.00 92.94 89 GLU A N 1
ATOM 679 C CA . GLU A 1 89 ? -8.002 5.863 6.838 1.00 92.94 89 GLU A CA 1
ATOM 680 C C . GLU A 1 89 ? -7.200 6.746 7.811 1.00 92.94 89 GLU A C 1
ATOM 682 O O . GLU A 1 89 ? -5.974 6.821 7.731 1.00 92.94 89 GLU A O 1
ATOM 687 N N . HIS A 1 90 ? -7.858 7.328 8.817 1.00 92.81 90 HIS A N 1
ATOM 688 C CA . HIS A 1 90 ? -7.182 8.125 9.848 1.00 92.81 90 HIS A CA 1
ATOM 689 C C . HIS A 1 90 ? -6.279 7.308 10.778 1.00 92.81 90 HIS A C 1
ATOM 691 O O . HIS A 1 90 ? -5.324 7.846 11.348 1.00 92.81 90 HIS A O 1
ATOM 697 N N . MET A 1 91 ? -6.579 6.022 10.950 1.00 93.56 91 MET A N 1
ATOM 698 C CA . MET A 1 91 ? -5.827 5.127 11.825 1.00 93.56 91 MET A CA 1
ATOM 699 C C . MET A 1 91 ? -4.671 4.415 11.118 1.00 93.56 91 MET A C 1
ATOM 701 O O . MET A 1 91 ? -3.778 3.915 11.803 1.00 93.56 91 MET A O 1
ATOM 705 N N . ALA A 1 92 ? -4.640 4.408 9.781 1.00 91.12 92 ALA A N 1
ATOM 706 C CA . ALA A 1 92 ? -3.692 3.642 8.970 1.00 91.12 92 ALA A CA 1
ATOM 707 C C . ALA A 1 92 ? -2.216 3.906 9.324 1.00 91.12 92 ALA A C 1
ATOM 709 O O . ALA A 1 92 ? -1.384 3.006 9.205 1.00 91.12 92 ALA A O 1
ATOM 710 N N . PHE A 1 93 ? -1.899 5.109 9.818 1.00 91.38 93 PHE A N 1
ATOM 711 C CA . PHE A 1 93 ? -0.536 5.524 10.171 1.00 91.38 93 PHE A CA 1
ATOM 712 C C . PHE A 1 93 ? -0.335 5.846 11.661 1.00 91.38 93 PHE A C 1
ATOM 714 O O . PHE A 1 93 ? 0.670 6.441 12.035 1.00 91.38 93 PHE A O 1
ATOM 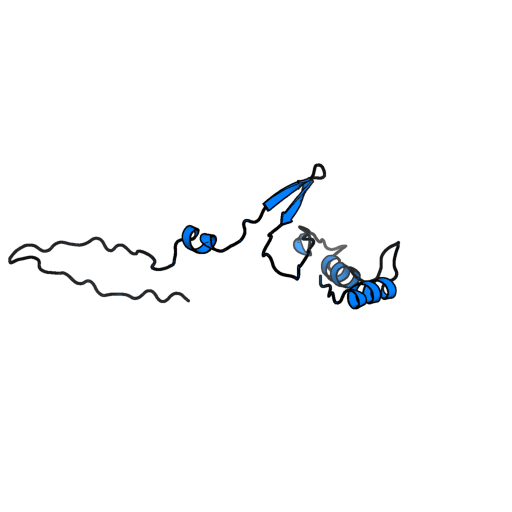721 N N . LYS A 1 94 ? -1.253 5.439 12.548 1.00 93.62 94 LYS A N 1
ATOM 722 C CA . LYS A 1 94 ? -1.193 5.750 13.995 1.00 93.62 94 LYS A CA 1
ATOM 723 C C . LYS A 1 94 ? -0.414 4.735 14.840 1.00 93.62 94 LYS A C 1
ATOM 725 O O . LYS A 1 94 ? -0.573 4.685 16.057 1.00 93.62 94 LYS A O 1
ATOM 730 N N . GLY A 1 95 ? 0.460 3.954 14.212 1.00 92.94 95 GLY A N 1
ATOM 731 C CA . GLY A 1 95 ? 1.265 2.929 14.873 1.00 92.94 95 GLY A CA 1
ATOM 732 C C . GLY A 1 95 ? 0.923 1.513 14.421 1.00 92.94 95 GLY A C 1
ATOM 733 O O . GLY A 1 95 ? -0.063 1.252 13.739 1.00 92.94 95 GLY A O 1
ATOM 734 N N . THR A 1 96 ? 1.771 0.574 14.821 1.00 95.06 96 THR A N 1
ATOM 735 C CA . THR A 1 96 ? 1.590 -0.868 14.625 1.00 95.06 96 THR A CA 1
ATOM 736 C C . THR A 1 96 ? 1.919 -1.595 15.925 1.00 95.06 96 THR A C 1
ATOM 738 O O . THR A 1 96 ? 2.428 -1.003 16.872 1.00 95.06 96 THR A O 1
ATOM 741 N N . SER A 1 97 ? 1.735 -2.914 15.969 1.00 96.62 97 SER A N 1
ATOM 742 C CA . SER A 1 97 ? 2.171 -3.716 17.119 1.00 96.62 97 SER A CA 1
ATOM 743 C C . SER A 1 97 ? 3.690 -3.691 17.364 1.00 96.62 97 SER A C 1
ATOM 745 O O . SER A 1 97 ? 4.139 -4.148 18.410 1.00 96.62 97 SER A O 1
ATOM 747 N N . LYS A 1 98 ? 4.489 -3.218 16.395 1.00 96.62 98 LYS A N 1
ATOM 748 C CA . LYS A 1 98 ? 5.961 -3.211 16.451 1.00 96.62 98 LYS A CA 1
ATOM 749 C C . LYS A 1 98 ? 6.576 -1.815 16.533 1.00 96.62 98 LYS A C 1
ATOM 751 O O . LYS A 1 98 ? 7.756 -1.715 16.841 1.00 96.62 98 LYS A O 1
ATOM 756 N N . ARG A 1 99 ? 5.824 -0.767 16.197 1.00 95.88 99 ARG A N 1
ATOM 757 C CA . ARG A 1 99 ? 6.318 0.613 16.088 1.00 95.88 99 ARG A CA 1
ATOM 758 C C . ARG A 1 99 ? 5.253 1.578 16.568 1.00 95.88 99 ARG A C 1
ATOM 760 O O . ARG A 1 99 ? 4.088 1.416 16.197 1.00 95.88 99 ARG A O 1
ATOM 767 N N . THR A 1 100 ? 5.645 2.585 17.338 1.00 97.06 100 THR A N 1
ATOM 768 C CA . THR A 1 100 ? 4.733 3.673 17.703 1.00 97.06 100 THR A CA 1
ATOM 769 C C . THR A 1 100 ? 4.452 4.569 16.491 1.00 97.06 100 THR A C 1
ATOM 771 O O . THR A 1 100 ? 5.122 4.464 15.462 1.00 97.06 100 THR A O 1
ATOM 774 N N . GLN A 1 101 ? 3.454 5.452 16.593 1.00 95.50 101 GLN A N 1
ATOM 775 C CA . GLN A 1 101 ? 3.202 6.470 15.568 1.00 95.50 101 GLN A CA 1
ATOM 776 C C . GLN A 1 101 ? 4.456 7.324 15.316 1.00 95.50 101 GLN A C 1
ATOM 778 O O . GLN A 1 101 ? 4.857 7.496 14.172 1.00 95.50 101 GLN A O 1
ATOM 783 N N . THR A 1 102 ? 5.101 7.804 16.383 1.00 96.19 102 THR A N 1
ATOM 784 C CA . THR A 1 102 ? 6.291 8.661 16.283 1.00 96.19 102 THR A CA 1
ATOM 785 C C . THR A 1 102 ? 7.463 7.937 15.631 1.00 96.19 102 THR A C 1
ATOM 787 O O . THR A 1 102 ? 8.149 8.525 14.802 1.00 96.19 102 THR A O 1
ATOM 790 N N . ASP A 1 103 ? 7.671 6.655 15.954 1.00 96.50 103 ASP A N 1
ATOM 791 C CA . ASP A 1 103 ? 8.733 5.869 15.317 1.00 96.50 103 ASP A CA 1
ATOM 792 C C . ASP A 1 103 ? 8.495 5.733 13.808 1.00 96.50 103 ASP A C 1
ATOM 794 O O . ASP A 1 103 ? 9.435 5.848 13.026 1.00 96.50 103 ASP A O 1
ATOM 798 N N . LEU A 1 104 ? 7.242 5.504 13.392 1.00 94.81 104 LEU A N 1
ATOM 799 C CA . LEU A 1 104 ? 6.876 5.403 11.977 1.00 94.81 104 LEU A CA 1
ATOM 800 C C . LEU A 1 104 ? 7.083 6.724 11.236 1.00 94.81 104 LEU A C 1
ATOM 802 O O . LEU A 1 104 ? 7.678 6.723 10.162 1.00 94.81 104 LEU A O 1
ATOM 806 N N . GLU A 1 105 ? 6.594 7.829 11.798 1.00 94.25 105 GLU A N 1
ATOM 807 C CA . GLU A 1 105 ? 6.732 9.162 11.204 1.00 94.25 105 GLU A CA 1
ATOM 808 C C . GLU A 1 105 ? 8.213 9.513 11.018 1.00 94.25 105 GLU A C 1
ATOM 810 O O . GLU A 1 105 ? 8.633 9.862 9.916 1.00 94.25 105 GLU A O 1
ATOM 815 N N . LEU A 1 106 ? 9.031 9.297 12.052 1.00 95.69 106 LEU A N 1
ATOM 816 C CA . LEU A 1 106 ? 10.461 9.583 12.003 1.00 95.69 106 LEU A CA 1
ATOM 817 C C . LEU A 1 106 ? 11.213 8.679 11.010 1.00 95.69 106 LEU A C 1
ATOM 819 O O . LEU A 1 106 ? 12.107 9.145 10.307 1.00 95.69 106 LEU A O 1
ATOM 823 N N . GLU A 1 107 ? 10.876 7.387 10.936 1.00 94.75 107 GLU A N 1
ATOM 824 C CA . GLU A 1 107 ? 11.474 6.449 9.971 1.00 94.75 107 GLU A CA 1
ATOM 825 C C . GLU A 1 107 ? 11.200 6.897 8.527 1.00 94.75 107 GLU A C 1
ATOM 827 O O . GLU A 1 107 ? 12.115 6.930 7.705 1.00 94.75 107 GLU A O 1
ATOM 832 N N . VAL A 1 108 ? 9.961 7.296 8.232 1.00 94.31 108 VAL A N 1
ATOM 833 C CA . VAL A 1 108 ? 9.535 7.767 6.906 1.00 94.31 108 VAL A CA 1
ATOM 834 C C . VAL A 1 108 ? 10.204 9.094 6.541 1.00 94.31 108 VAL A C 1
ATOM 836 O O . VAL A 1 108 ? 10.746 9.223 5.440 1.00 94.31 108 VAL A O 1
ATOM 839 N N . GLU A 1 109 ? 10.218 10.059 7.460 1.00 94.62 109 GLU A N 1
ATOM 840 C CA . GLU A 1 109 ? 10.837 11.370 7.241 1.00 94.62 109 GLU A CA 1
ATOM 841 C C . GLU A 1 109 ? 12.353 11.268 7.042 1.00 94.62 109 GLU A C 1
ATOM 843 O O . GLU A 1 109 ? 12.900 11.910 6.145 1.00 94.62 109 GLU A O 1
ATOM 848 N N . ASN A 1 110 ? 13.039 10.412 7.808 1.00 97.19 110 ASN A N 1
ATOM 849 C CA . ASN A 1 110 ? 14.482 10.190 7.662 1.00 97.19 110 ASN A CA 1
ATOM 850 C C . ASN A 1 110 ? 14.864 9.610 6.291 1.00 97.19 110 ASN A C 1
ATOM 852 O O . ASN A 1 110 ? 15.980 9.827 5.820 1.00 97.19 110 ASN A O 1
ATOM 856 N N . LEU A 1 111 ? 13.950 8.885 5.640 1.00 95.44 111 LEU A N 1
ATOM 857 C CA . LEU A 1 111 ? 14.123 8.394 4.271 1.00 95.44 111 LEU A CA 1
ATOM 858 C C . LEU A 1 111 ? 13.811 9.466 3.211 1.00 95.44 111 LEU A C 1
ATOM 860 O O . LEU A 1 111 ? 14.059 9.238 2.027 1.00 95.44 111 LEU A O 1
ATOM 864 N N . GLY A 1 112 ? 13.257 10.616 3.610 1.00 95.94 112 GLY A N 1
ATOM 865 C CA . GLY A 1 112 ? 12.727 11.638 2.706 1.00 95.94 112 GLY A CA 1
ATOM 866 C C . GLY A 1 112 ? 11.428 11.218 2.011 1.00 95.94 112 GLY A C 1
ATOM 867 O O . GLY A 1 112 ? 11.085 11.773 0.966 1.00 95.94 112 GLY A O 1
ATOM 868 N N . ALA A 1 113 ? 10.731 10.215 2.550 1.00 94.88 113 ALA A N 1
ATOM 869 C CA . ALA A 1 113 ? 9.483 9.700 2.003 1.00 94.88 113 ALA A CA 1
ATOM 870 C C . ALA A 1 113 ? 8.265 10.438 2.585 1.00 94.88 113 ALA A C 1
ATOM 872 O O . ALA A 1 113 ? 8.350 11.132 3.593 1.00 94.88 113 ALA A O 1
ATOM 873 N N . HIS A 1 114 ? 7.108 10.264 1.947 1.00 93.50 114 HIS A N 1
ATOM 874 C CA . HIS A 1 114 ? 5.816 10.732 2.447 1.00 93.50 114 HIS A CA 1
ATOM 875 C C . HIS A 1 114 ? 4.775 9.625 2.255 1.00 93.50 114 HIS A C 1
ATOM 877 O O . HIS A 1 114 ? 4.781 8.944 1.227 1.00 93.50 114 HIS A O 1
ATOM 883 N N . LEU A 1 115 ? 3.871 9.457 3.223 1.00 90.44 115 LEU A N 1
ATOM 884 C CA . LEU A 1 115 ? 2.797 8.461 3.191 1.00 90.44 115 LEU A CA 1
ATOM 885 C C . LEU A 1 115 ? 1.427 9.132 3.082 1.00 90.44 115 LEU A C 1
ATOM 887 O O . LEU A 1 115 ? 1.219 10.217 3.614 1.00 90.44 115 LEU A O 1
ATOM 891 N N . ASN A 1 116 ? 0.494 8.479 2.395 1.00 90.50 116 ASN A N 1
ATOM 892 C CA . ASN A 1 116 ? -0.906 8.888 2.327 1.00 90.50 116 ASN A CA 1
ATOM 893 C C . ASN A 1 116 ? -1.807 7.644 2.261 1.00 90.50 116 ASN A C 1
ATOM 895 O O . ASN A 1 116 ? -1.328 6.580 1.855 1.00 90.50 116 ASN A O 1
ATOM 899 N N . ALA A 1 117 ? -3.073 7.781 2.653 1.00 85.88 117 ALA A N 1
ATOM 900 C CA . ALA A 1 117 ? -4.103 6.742 2.587 1.00 85.88 117 ALA A CA 1
ATOM 901 C C . ALA A 1 117 ? -5.341 7.282 1.867 1.00 85.88 117 ALA A C 1
ATOM 903 O O . ALA A 1 117 ? -5.522 8.518 1.898 1.00 85.88 117 ALA A O 1
#

Radius of gyration: 27.51 Å; Cα contacts (8 Å, |Δi|>4): 63; chains: 1; bounding box: 41×39×85 Å

Secondary structure (DSSP, 8-state):
------------B-STT-B----------SPPHHHHGGGSPP-EEEE-TTS-EEEE-----S--------S-SGGG--SSSTTHHHHHHHHTTS--SSS-HHHHHHHHHHTT-----

InterPro domains:
  IPR001431 Peptidase M16, zinc-binding site [PS00143] (73-96)
  IPR011249 Metalloenzyme, LuxS/M16 peptidase-like [SSF63411] (39-117)
  IPR011765 Peptidase M16, N-terminal [PF00675] (53-117)
  IPR050361 Mitochondrial Processing Peptidase/Ubiquinol-cytochrome c Reductase Complex [PTHR11851] (34-117)

Foldseek 3Di:
DDDDDDDPDDQDDPDDPDGDDDPPPPDPPPDDPVVVCPPFFDWDWDQDPVRDIDTDGCPVDPDDDDDDDDPDDQVPDDPVCHCVRVVCQVCVQQADPVGGSVRSVVVQVVVVHDDHD

Sequence (117 aa):
MATLLKIRNTLRLCGPNAVKKFPERWASTAPQLKELLVNFPPTKTTTLDSGLRVATEDTGAPTATIGLWIDAGSRFENEENNGVAHFLEHMAFKGTSKRTQTDLELEVENLGAHLNA

Solvent-accessible surface area (backbone atoms only — not comparable to full-atom values): 8221 Å² total; per-residue (Å²): 136,87,82,80,82,82,75,73,89,75,82,60,73,80,52,101,87,46,81,64,85,74,80,85,73,87,67,74,88,66,76,52,72,72,66,64,50,74,81,53,63,71,74,46,75,47,72,45,99,86,67,52,75,48,76,47,65,72,82,85,60,99,69,86,87,87,86,85,88,70,101,72,45,70,88,77,48,52,91,93,50,63,61,49,49,66,51,45,52,73,47,70,70,64,42,57,103,87,40,51,34,67,55,50,53,50,57,38,51,76,70,73,50,87,86,87,122

Nearest PDB structures (foldseek):
  6zfs-assembly1_A  TM=9.094E-01  e=1.548E-04  Bos taurus
  5xte-assembly1_L  TM=9.179E-01  e=2.470E-04  Homo sapiens
  6haw-assembly1_A  TM=9.053E-01  e=2.310E-04  Bos taurus
  8e73-assembly1_B  TM=7.553E-01  e=1.451E-02  Vigna radiata
  8iuf-assembly1_QB  TM=7.302E-01  e=2.170E+00  Euglena gracilis